Protein AF-A0A7S2UJ62-F1 (afdb_monomer)

Mean predicted aligned error: 16.38 Å

Radius of gyration: 43.49 Å; Cα contacts (8 Å, |Δi|>4): 33; chains: 1; bounding box: 74×72×99 Å

Secondary structure (DSSP, 8-state):
-------------PPP------TTS-HHHHHHHHHHHHHHHHHHHHHHHHHHHHHHHHHHHHHHHHHHHHHHHHHHHHHS------GGGGSEEEE-TT-PEEEE-SSHHHHHHHHHHH--TT----

Organism: NCBI:txid420275

InterPro domains:
  IPR008532 NFACT, RNA-binding domain [PF05670] (90-125)
  IPR051608 Ribosome Quality Control Complex Subunit NEMF [PTHR15239] (4-125)

Solvent-accessible surface area (backbone atoms only — not comparable to full-atom values): 8103 Å² total; per-residue (Å²): 135,88,79,91,80,76,91,79,80,79,80,74,86,74,82,84,75,93,74,94,73,62,86,94,49,55,73,67,55,50,52,50,51,54,51,52,49,50,53,54,50,52,54,48,50,54,52,50,51,53,52,51,54,52,51,51,53,52,52,51,54,51,51,52,50,53,52,54,52,50,51,50,51,52,49,50,59,69,69,47,73,86,69,81,78,56,88,61,71,84,42,51,63,53,69,47,96,85,71,46,84,46,79,40,49,96,47,72,69,48,38,50,50,45,53,76,73,69,62,53,98,89,65,87,84,133

Sequence (126 aa):
NNNDTDGDDDDDEIPKVDITVSLGQTAHANASEMFARYRAFKEKAVKTVEASAKALKAAEAAAQRQLADAEKKKRVLAVVPQRKTHWFEKFNWFITSDNYLVLGGRDAQQNELLVKRYLRPGDAYL

pLDDT: mean 84.03, std 12.84, range [39.41, 95.19]

Nearest PDB structures (foldseek):
  8aaf-assembly1_a  TM=4.451E-01  e=6.421E-02  Saccharomyces cerevisiae
  6nkl-assembly1_D-2  TM=3.299E-01  e=1.153E+00  Haemophilus influenzae
  3ne9-assembly2_B  TM=3.400E-01  e=5.232E+00  Corynebacterium ammoniagenes
  7m2w-assembly1_H  TM=3.015E-01  e=5.605E+00  Saccharomyces cerevisiae S288C

Structure (mmCIF, N/CA/C/O backbone):
data_AF-A0A7S2UJ62-F1
#
_entry.id   AF-A0A7S2UJ62-F1
#
loop_
_atom_site.group_PDB
_atom_site.id
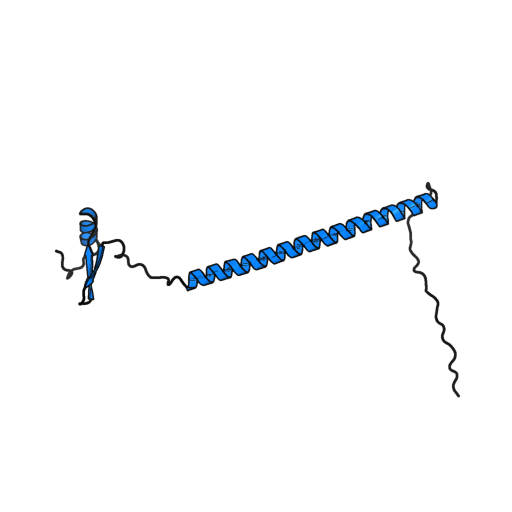_atom_site.type_symbol
_atom_site.label_atom_id
_atom_site.label_alt_id
_atom_site.label_comp_id
_atom_site.label_asym_id
_atom_site.label_entity_id
_atom_site.label_seq_id
_atom_site.pdbx_PDB_ins_code
_atom_site.Cartn_x
_atom_site.Cartn_y
_atom_site.Cartn_z
_atom_site.occupancy
_atom_site.B_iso_or_equiv
_atom_site.auth_seq_id
_atom_site.auth_comp_id
_atom_site.auth_asym_id
_atom_site.auth_atom_id
_atom_site.pdbx_PDB_model_num
ATOM 1 N N . ASN A 1 1 ? 31.307 -57.423 -45.807 1.00 39.41 1 ASN A N 1
ATOM 2 C CA . ASN A 1 1 ? 32.376 -56.650 -46.459 1.00 39.41 1 ASN A CA 1
ATOM 3 C C . ASN A 1 1 ? 32.049 -55.197 -46.197 1.00 39.41 1 ASN A C 1
ATOM 5 O O . ASN A 1 1 ? 31.101 -54.699 -46.791 1.00 39.41 1 ASN A O 1
ATOM 9 N N . ASN A 1 2 ? 32.699 -54.625 -45.188 1.00 44.56 2 ASN A N 1
ATOM 10 C CA . ASN A 1 2 ? 32.488 -53.251 -44.750 1.00 44.56 2 ASN A CA 1
ATOM 11 C C . ASN A 1 2 ? 32.982 -52.305 -45.840 1.00 44.56 2 ASN A C 1
ATOM 13 O O . ASN A 1 2 ? 34.039 -52.550 -46.418 1.00 44.56 2 ASN A O 1
ATOM 17 N N . ASN A 1 3 ? 32.241 -51.231 -46.074 1.00 43.75 3 ASN A N 1
ATOM 18 C CA . ASN A 1 3 ? 32.815 -50.025 -46.639 1.00 43.75 3 ASN A CA 1
ATOM 19 C C . ASN A 1 3 ? 32.233 -48.842 -45.867 1.00 43.75 3 ASN A C 1
ATOM 21 O O . ASN A 1 3 ? 31.220 -48.267 -46.256 1.00 43.75 3 ASN A O 1
ATOM 25 N N . ASP A 1 4 ? 32.855 -48.594 -44.717 1.00 51.88 4 ASP A N 1
ATOM 26 C CA . ASP A 1 4 ? 32.859 -47.301 -44.051 1.00 51.88 4 ASP A CA 1
ATOM 27 C C . ASP A 1 4 ? 33.719 -46.361 -44.909 1.00 51.88 4 ASP A C 1
ATOM 29 O O . ASP A 1 4 ? 34.915 -46.596 -45.068 1.00 51.88 4 ASP A O 1
ATOM 33 N N . THR A 1 5 ? 33.090 -45.346 -45.489 1.00 51.66 5 THR A N 1
ATOM 34 C CA . THR A 1 5 ? 33.694 -44.191 -46.176 1.00 51.66 5 THR A CA 1
ATOM 35 C C . THR A 1 5 ? 32.626 -43.109 -46.142 1.00 51.66 5 THR A C 1
ATOM 37 O O . THR A 1 5 ? 31.487 -43.395 -46.506 1.00 51.66 5 THR A O 1
ATOM 40 N N . ASP A 1 6 ? 32.845 -41.870 -45.761 1.00 48.69 6 ASP A N 1
ATOM 41 C CA . ASP A 1 6 ? 33.925 -41.166 -45.088 1.00 48.69 6 ASP A CA 1
ATOM 42 C C . ASP A 1 6 ? 33.200 -39.986 -44.410 1.00 48.69 6 ASP A C 1
ATOM 44 O O . ASP A 1 6 ? 32.095 -39.614 -44.816 1.00 48.69 6 ASP A O 1
ATOM 48 N N . GLY A 1 7 ? 33.756 -39.447 -43.329 1.00 53.75 7 GLY A N 1
ATOM 49 C CA . GLY A 1 7 ? 33.206 -38.251 -42.701 1.00 53.75 7 GLY A CA 1
ATOM 50 C C . GLY A 1 7 ? 33.367 -37.043 -43.619 1.00 53.75 7 GLY A C 1
ATOM 51 O O . GLY A 1 7 ? 34.487 -36.577 -43.801 1.00 53.75 7 GLY A O 1
ATOM 52 N N . ASP A 1 8 ? 32.257 -36.527 -44.140 1.00 52.66 8 ASP A N 1
ATOM 53 C CA . ASP A 1 8 ? 32.186 -35.165 -44.662 1.00 52.66 8 ASP A CA 1
ATOM 54 C C . ASP A 1 8 ? 31.753 -34.252 -43.501 1.00 52.66 8 ASP A C 1
ATOM 56 O O . ASP A 1 8 ? 30.568 -34.042 -43.234 1.00 52.66 8 ASP A O 1
ATOM 60 N N . ASP A 1 9 ? 32.748 -33.778 -42.746 1.00 57.31 9 ASP A N 1
ATOM 61 C CA . ASP A 1 9 ? 32.650 -32.530 -41.987 1.00 57.31 9 ASP A CA 1
ATOM 62 C C . ASP A 1 9 ? 32.442 -31.397 -43.014 1.00 57.31 9 ASP A C 1
ATOM 64 O O . ASP A 1 9 ? 33.413 -30.852 -43.537 1.00 57.31 9 ASP A O 1
ATOM 68 N N . ASP A 1 10 ? 31.186 -31.076 -43.348 1.00 60.69 10 ASP A N 1
ATOM 69 C CA . ASP A 1 10 ? 30.847 -29.863 -44.105 1.00 60.69 10 ASP A CA 1
ATOM 70 C C . ASP A 1 10 ? 31.227 -28.638 -43.254 1.00 60.69 10 ASP A C 1
ATOM 72 O O . ASP A 1 10 ? 30.643 -28.377 -42.195 1.00 60.69 10 ASP A O 1
ATOM 76 N N . ASP A 1 11 ? 32.223 -27.881 -43.702 1.00 58.09 11 ASP A N 1
ATOM 77 C CA . ASP A 1 11 ? 32.735 -26.703 -43.023 1.00 58.09 11 ASP A CA 1
ATOM 78 C C . ASP A 1 11 ? 31.765 -25.514 -43.146 1.00 58.09 11 ASP A C 1
ATOM 80 O O . ASP A 1 11 ? 31.643 -24.866 -44.181 1.00 58.09 11 ASP A O 1
ATOM 84 N N . ASP A 1 12 ? 31.077 -25.227 -42.035 1.00 62.88 12 ASP A N 1
ATOM 85 C CA . ASP A 1 12 ? 30.472 -23.943 -41.660 1.00 62.88 12 ASP A CA 1
ATOM 86 C C . ASP A 1 12 ? 29.796 -23.152 -42.802 1.00 62.88 12 ASP A C 1
ATOM 88 O O . ASP A 1 12 ? 30.326 -22.163 -43.323 1.00 62.88 12 ASP A O 1
ATOM 92 N N . GLU A 1 13 ? 28.551 -23.510 -43.131 1.00 66.44 13 GLU A N 1
ATOM 93 C CA . GLU A 1 13 ? 27.696 -22.699 -44.001 1.00 66.44 13 GLU A CA 1
ATOM 94 C C . GLU A 1 13 ? 27.466 -21.309 -43.368 1.00 66.44 13 GLU A C 1
ATOM 96 O O . GLU A 1 13 ? 26.641 -21.119 -42.469 1.00 66.44 13 GLU A O 1
ATOM 101 N N . ILE A 1 14 ? 28.234 -20.308 -43.814 1.00 74.69 14 ILE A N 1
ATOM 102 C CA . ILE A 1 14 ? 28.139 -18.938 -43.299 1.00 74.69 14 ILE A CA 1
ATOM 103 C C . ILE A 1 14 ? 26.729 -18.403 -43.598 1.00 74.69 14 ILE A C 1
ATOM 105 O O . ILE A 1 14 ? 26.348 -18.314 -44.773 1.00 74.69 14 ILE A O 1
ATOM 109 N N . PRO A 1 15 ? 25.952 -17.981 -42.580 1.00 80.94 15 PRO A N 1
ATOM 110 C CA . PRO A 1 15 ? 24.609 -17.471 -42.801 1.00 80.94 15 PRO A CA 1
ATOM 111 C C . PRO A 1 15 ? 24.669 -16.218 -43.679 1.00 80.94 15 PRO A C 1
ATOM 113 O O . PRO A 1 15 ? 25.290 -15.211 -43.328 1.00 80.94 15 PRO A O 1
ATOM 116 N N . LYS A 1 16 ? 24.010 -16.280 -44.840 1.00 83.25 16 LYS A N 1
ATOM 117 C CA . LYS A 1 16 ? 23.875 -15.142 -45.754 1.00 83.25 16 LYS A CA 1
ATOM 118 C C . LYS A 1 16 ? 22.919 -14.128 -45.129 1.00 83.25 16 LYS A C 1
ATOM 120 O O . LYS A 1 16 ? 21.768 -14.449 -44.848 1.00 83.25 16 LYS A O 1
ATOM 125 N N . VAL A 1 17 ? 23.408 -12.911 -44.899 1.00 84.44 17 VAL A N 1
ATOM 126 C CA . VAL A 1 17 ? 22.628 -11.812 -44.318 1.00 84.44 17 VAL A CA 1
ATOM 127 C C . VAL A 1 17 ? 22.482 -10.706 -45.351 1.00 84.44 17 VAL A C 1
ATOM 129 O O . VAL A 1 17 ? 23.479 -10.173 -45.838 1.00 84.44 17 VAL A O 1
ATOM 132 N N . ASP A 1 18 ? 21.240 -10.330 -45.639 1.00 84.81 18 ASP A N 1
ATOM 133 C CA . ASP A 1 18 ? 20.941 -9.179 -46.483 1.00 84.81 18 ASP A CA 1
ATOM 134 C C . ASP A 1 18 ? 21.120 -7.885 -45.681 1.00 84.81 18 ASP A C 1
ATOM 136 O O . ASP A 1 18 ? 20.515 -7.691 -44.622 1.00 84.81 18 ASP A O 1
ATOM 140 N N . ILE A 1 19 ? 21.973 -6.987 -46.177 1.00 82.81 19 ILE A N 1
ATOM 141 C CA . ILE A 1 19 ? 22.311 -5.730 -45.503 1.00 82.81 19 ILE A CA 1
ATOM 142 C C . ILE A 1 19 ? 22.023 -4.566 -46.445 1.00 82.81 19 ILE A C 1
ATOM 144 O O . ILE A 1 19 ? 22.565 -4.481 -47.547 1.00 82.81 19 ILE A O 1
ATOM 148 N N . THR A 1 20 ? 21.207 -3.623 -45.983 1.00 86.56 20 THR A N 1
ATOM 149 C CA . T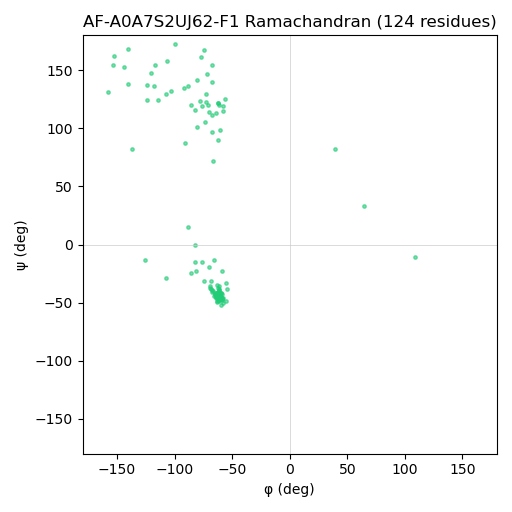HR A 1 20 ? 20.952 -2.374 -46.705 1.00 86.56 20 THR A CA 1
ATOM 150 C C . THR A 1 20 ? 22.145 -1.433 -46.555 1.00 86.56 20 THR A C 1
ATOM 152 O O . THR A 1 20 ? 22.466 -1.008 -45.445 1.00 86.56 20 THR A O 1
ATOM 155 N N . VAL A 1 21 ? 22.778 -1.073 -47.673 1.00 86.38 21 VAL A N 1
ATOM 156 C CA . VAL A 1 21 ? 23.915 -0.139 -47.723 1.00 86.38 21 VAL A CA 1
ATOM 157 C C . VAL A 1 21 ? 23.597 1.074 -48.593 1.00 86.38 21 VAL A C 1
ATOM 159 O O . VAL A 1 21 ? 22.868 0.977 -49.580 1.00 86.38 21 VAL A O 1
ATOM 162 N N . SER A 1 22 ? 24.157 2.230 -48.241 1.00 87.88 22 SER A N 1
ATOM 163 C CA . SER A 1 22 ? 23.971 3.462 -49.008 1.00 87.88 22 SER A CA 1
ATOM 164 C C . SER A 1 22 ? 24.987 3.537 -50.147 1.00 87.88 22 SER A C 1
ATOM 166 O O . SER A 1 22 ? 26.192 3.594 -49.901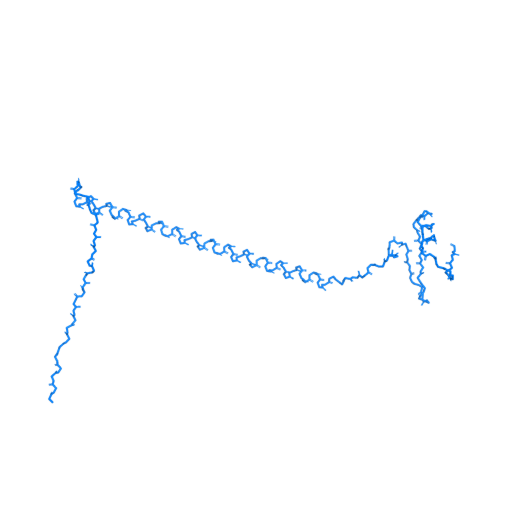 1.00 87.88 22 SER A O 1
ATOM 168 N N . LEU A 1 23 ? 24.509 3.602 -51.393 1.00 84.88 23 LEU A N 1
ATOM 169 C CA . LEU A 1 23 ? 25.361 3.675 -52.594 1.00 84.88 23 LEU A CA 1
ATOM 170 C C . LEU A 1 23 ? 26.102 5.016 -52.748 1.00 84.88 23 LEU A C 1
ATOM 172 O O . LEU A 1 23 ? 27.097 5.090 -53.459 1.00 84.88 23 LEU A O 1
ATOM 176 N N . GLY A 1 24 ? 25.634 6.075 -52.079 1.00 88.38 24 GLY A N 1
ATOM 177 C CA . GLY A 1 24 ? 26.296 7.387 -52.051 1.00 88.38 24 GLY A CA 1
ATOM 178 C C . GLY A 1 24 ? 27.440 7.500 -51.036 1.00 88.38 24 GLY A C 1
ATOM 179 O O . GLY A 1 24 ? 28.046 8.561 -50.918 1.00 88.38 24 GLY A O 1
ATOM 180 N N . GLN A 1 25 ? 27.721 6.438 -50.276 1.00 88.31 25 GLN A N 1
ATOM 181 C CA . GLN A 1 25 ? 28.775 6.394 -49.266 1.00 88.31 25 GLN A CA 1
ATOM 182 C C . GLN A 1 25 ? 29.829 5.350 -49.630 1.00 88.31 25 GLN A C 1
ATOM 184 O O . GLN A 1 25 ? 29.554 4.361 -50.307 1.00 88.31 25 GLN A O 1
ATOM 189 N N . THR A 1 26 ? 31.055 5.545 -49.143 1.00 92.19 26 THR A N 1
ATOM 190 C CA . THR A 1 26 ? 32.106 4.536 -49.303 1.00 92.19 26 THR A CA 1
ATOM 191 C C . THR A 1 26 ? 31.780 3.287 -48.480 1.00 92.19 26 THR A C 1
ATOM 193 O O . THR A 1 26 ? 31.097 3.353 -47.455 1.00 92.19 26 THR A O 1
ATOM 196 N N . ALA A 1 27 ? 32.310 2.132 -48.891 1.00 89.00 27 ALA A N 1
ATOM 197 C CA . ALA A 1 27 ? 32.152 0.878 -48.148 1.00 89.00 27 ALA A CA 1
ATOM 198 C C . ALA A 1 27 ? 32.611 1.011 -46.682 1.00 89.00 27 ALA A C 1
ATOM 200 O O . ALA A 1 27 ? 31.953 0.518 -45.768 1.00 89.00 27 ALA A O 1
ATOM 201 N N . HIS A 1 28 ? 33.700 1.752 -46.454 1.00 90.62 28 HIS A N 1
ATOM 202 C CA . HIS A 1 28 ? 34.217 2.021 -45.117 1.00 90.62 28 HIS A CA 1
ATOM 203 C C . HIS A 1 28 ? 33.252 2.862 -44.268 1.00 90.62 28 HIS A C 1
ATOM 205 O O . HIS A 1 28 ? 33.052 2.561 -43.092 1.00 90.62 28 HIS A O 1
ATOM 211 N N . ALA A 1 29 ? 32.624 3.886 -44.856 1.00 91.75 29 ALA A N 1
ATOM 212 C CA . ALA A 1 29 ? 31.647 4.716 -44.156 1.00 91.75 29 ALA A CA 1
ATOM 213 C C . ALA A 1 29 ? 30.406 3.905 -43.744 1.00 91.75 29 ALA A C 1
ATOM 215 O O . ALA A 1 29 ? 30.027 3.945 -42.574 1.00 91.75 29 ALA A O 1
ATOM 216 N N . ASN A 1 30 ? 29.856 3.093 -44.657 1.00 91.50 30 ASN A N 1
ATOM 217 C CA . ASN A 1 30 ? 28.731 2.196 -44.365 1.00 91.50 30 ASN A CA 1
ATOM 218 C C . ASN A 1 30 ? 29.068 1.208 -43.226 1.00 91.50 30 ASN A C 1
ATOM 220 O O . ASN A 1 30 ? 28.289 1.040 -42.286 1.00 91.50 30 ASN A O 1
ATOM 224 N N . ALA A 1 31 ? 30.249 0.579 -43.268 1.00 91.62 31 ALA A N 1
ATOM 225 C CA . ALA A 1 31 ? 30.689 -0.359 -42.233 1.00 91.62 31 ALA A CA 1
ATOM 226 C C . ALA A 1 31 ? 30.884 0.323 -40.866 1.00 91.62 31 ALA A C 1
ATOM 228 O O . ALA A 1 31 ? 30.460 -0.203 -39.833 1.00 91.62 31 ALA A O 1
ATOM 229 N N . SER A 1 32 ? 31.491 1.513 -40.860 1.00 91.69 32 SER A N 1
ATOM 230 C CA . SER A 1 32 ? 31.714 2.302 -39.646 1.00 91.69 32 SER A CA 1
ATOM 231 C C . SER A 1 32 ? 30.394 2.734 -38.999 1.00 91.69 32 SER A C 1
ATOM 233 O O . SER A 1 32 ? 30.223 2.595 -37.786 1.00 91.69 32 SER A O 1
ATOM 235 N N . GLU A 1 33 ? 29.416 3.171 -39.798 1.00 91.75 33 GLU A N 1
ATOM 236 C CA . GLU A 1 33 ? 28.088 3.540 -39.305 1.00 91.75 33 GLU A CA 1
ATOM 237 C C . GLU A 1 33 ? 27.349 2.342 -38.692 1.00 91.75 33 GLU A C 1
ATOM 239 O O . GLU A 1 33 ? 26.811 2.442 -37.586 1.00 91.75 33 GLU A O 1
ATOM 244 N N . MET A 1 34 ? 27.356 1.190 -39.366 1.00 89.75 34 MET A N 1
ATOM 245 C CA . MET A 1 34 ? 26.739 -0.036 -38.850 1.00 89.75 34 MET A CA 1
ATOM 246 C C . MET A 1 34 ? 27.357 -0.464 -37.518 1.00 89.75 34 MET A C 1
ATOM 248 O O . MET A 1 34 ? 26.645 -0.813 -36.572 1.00 89.75 34 MET A O 1
ATOM 252 N N . PHE A 1 35 ? 28.678 -0.367 -37.398 1.00 92.94 35 PHE A N 1
ATOM 253 C CA . PHE A 1 35 ? 29.372 -0.676 -36.156 1.00 92.94 35 PHE A CA 1
ATOM 254 C C . PHE A 1 35 ? 29.077 0.340 -35.041 1.00 92.94 35 PHE A C 1
ATOM 256 O O . PHE A 1 35 ? 28.884 -0.046 -33.885 1.00 92.94 35 PHE A O 1
ATOM 263 N N . ALA A 1 36 ? 28.971 1.630 -35.370 1.00 93.25 36 ALA A N 1
ATOM 264 C CA . ALA A 1 36 ? 28.556 2.663 -34.423 1.00 93.25 36 ALA A CA 1
ATOM 265 C C . ALA A 1 36 ? 27.128 2.414 -33.906 1.00 93.25 36 ALA A C 1
ATOM 267 O O . ALA A 1 36 ? 26.883 2.484 -32.698 1.00 93.25 36 ALA A O 1
ATOM 268 N N . ARG A 1 37 ? 26.202 2.036 -34.798 1.00 92.31 37 ARG A N 1
ATOM 269 C CA . ARG A 1 37 ? 24.835 1.629 -34.438 1.00 92.31 37 ARG A CA 1
ATOM 270 C C . ARG A 1 37 ? 24.846 0.412 -33.516 1.00 92.31 37 ARG A C 1
ATOM 272 O O . ARG A 1 37 ? 24.193 0.450 -32.475 1.00 92.31 37 ARG A O 1
ATOM 279 N N . TYR A 1 38 ? 25.624 -0.624 -33.836 1.00 92.75 38 TYR A N 1
ATOM 280 C CA . TYR A 1 38 ? 25.781 -1.803 -32.978 1.00 92.75 38 TYR A CA 1
ATOM 281 C C . TYR A 1 38 ? 26.232 -1.429 -31.560 1.00 92.75 38 TYR A C 1
ATOM 283 O O . TYR A 1 38 ? 25.603 -1.852 -30.591 1.00 92.75 38 TYR A O 1
ATOM 291 N N . ARG A 1 39 ? 27.269 -0.591 -31.416 1.00 93.31 39 ARG A N 1
ATOM 292 C CA . ARG A 1 39 ? 27.730 -0.141 -30.091 1.00 93.31 39 ARG A CA 1
ATOM 293 C C . ARG A 1 39 ? 26.631 0.594 -29.324 1.00 93.31 39 ARG A C 1
ATOM 295 O O . ARG A 1 39 ? 26.393 0.284 -28.159 1.00 93.31 39 ARG A O 1
ATOM 302 N N . ALA A 1 40 ? 25.921 1.510 -29.982 1.00 93.75 40 ALA A N 1
ATOM 303 C CA . ALA A 1 40 ? 24.829 2.252 -29.360 1.00 93.75 40 ALA A CA 1
ATOM 304 C C . ALA A 1 40 ? 23.676 1.332 -28.919 1.00 93.75 40 ALA A C 1
ATOM 306 O O . ALA A 1 40 ? 23.128 1.505 -27.830 1.00 93.75 40 ALA A O 1
ATOM 307 N N . PHE A 1 41 ? 23.305 0.339 -29.733 1.00 93.06 41 PHE A N 1
ATOM 308 C CA . PHE A 1 41 ? 22.283 -0.643 -29.364 1.00 93.06 41 PHE A CA 1
ATOM 309 C C . PHE A 1 41 ? 22.739 -1.557 -28.231 1.00 93.06 41 PHE A C 1
ATOM 311 O O . PHE A 1 41 ? 21.951 -1.821 -27.327 1.00 93.06 41 PHE A O 1
ATOM 318 N N . LYS A 1 42 ? 24.008 -1.973 -28.226 1.00 94.56 42 LYS A N 1
ATOM 319 C CA . LYS A 1 42 ? 24.594 -2.757 -27.135 1.00 94.56 42 LYS A CA 1
ATOM 320 C C . LYS A 1 42 ? 24.499 -2.011 -25.805 1.00 94.56 42 LYS A C 1
ATOM 322 O O . LYS A 1 42 ? 24.022 -2.574 -24.825 1.00 94.56 42 LYS A O 1
ATOM 327 N N . GLU A 1 43 ? 24.882 -0.735 -25.769 1.00 92.88 43 GLU A N 1
ATOM 328 C CA . GLU A 1 43 ? 24.760 0.084 -24.556 1.00 92.88 43 GLU A CA 1
ATOM 329 C C . GLU A 1 43 ? 23.305 0.273 -24.114 1.00 92.88 43 GLU A C 1
ATOM 331 O O . GLU A 1 43 ? 23.004 0.196 -22.922 1.00 92.88 43 GLU A O 1
ATOM 336 N N . LYS A 1 44 ? 22.386 0.505 -25.062 1.00 91.88 44 LYS A N 1
ATOM 337 C CA . LYS A 1 44 ? 20.951 0.612 -24.764 1.00 91.88 44 LYS A CA 1
ATOM 338 C C . LYS A 1 44 ? 20.408 -0.688 -24.177 1.00 91.88 44 LYS A C 1
ATOM 340 O O . LYS A 1 44 ? 19.714 -0.629 -23.171 1.00 91.88 44 LYS A O 1
ATOM 345 N N . ALA A 1 45 ? 20.763 -1.838 -24.750 1.00 92.06 45 ALA A N 1
ATOM 346 C CA . ALA A 1 45 ? 20.327 -3.145 -24.272 1.00 92.06 45 ALA A CA 1
ATOM 347 C C . ALA A 1 45 ? 20.761 -3.390 -22.821 1.00 92.06 45 ALA A C 1
ATOM 349 O O . ALA A 1 45 ? 19.928 -3.757 -21.995 1.00 92.06 45 ALA A O 1
ATOM 350 N N . VAL A 1 46 ? 22.025 -3.103 -22.487 1.00 92.50 46 VAL A N 1
ATOM 351 C CA . V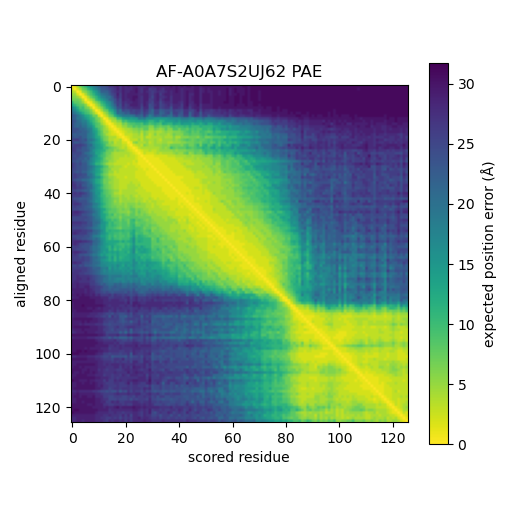AL A 1 46 ? 22.533 -3.217 -21.107 1.00 92.50 46 VAL A CA 1
ATOM 352 C C . VAL A 1 46 ? 21.712 -2.346 -20.154 1.00 92.50 46 VAL A C 1
ATOM 354 O O . VAL A 1 46 ? 21.182 -2.846 -19.162 1.00 92.50 46 VAL A O 1
ATOM 357 N N . LYS A 1 47 ? 21.510 -1.067 -20.495 1.00 91.19 47 LYS A N 1
ATOM 358 C CA . LYS A 1 47 ? 20.724 -0.135 -19.669 1.00 91.19 47 LYS A CA 1
ATOM 359 C C . LYS A 1 47 ? 19.265 -0.576 -19.511 1.00 91.19 47 LYS A C 1
ATOM 361 O O . LYS A 1 47 ? 18.698 -0.437 -18.430 1.00 91.19 47 LYS A O 1
ATOM 366 N N . THR A 1 48 ? 18.646 -1.114 -20.563 1.00 88.62 48 THR A N 1
ATOM 367 C CA . THR A 1 48 ? 17.270 -1.630 -20.512 1.00 88.62 48 THR A CA 1
ATOM 368 C C . THR A 1 48 ? 17.161 -2.839 -19.585 1.00 88.62 48 THR A C 1
ATOM 370 O O . THR A 1 48 ? 16.237 -2.897 -18.771 1.00 88.62 48 THR A O 1
ATOM 373 N N . VAL A 1 49 ? 18.115 -3.773 -19.656 1.00 91.38 49 VAL A N 1
ATOM 374 C CA . VAL A 1 49 ? 18.157 -4.944 -18.768 1.00 91.38 49 VAL A CA 1
ATOM 375 C C . VAL A 1 49 ? 18.308 -4.502 -17.314 1.00 91.38 49 VAL A C 1
ATOM 377 O O . VAL A 1 49 ? 17.503 -4.900 -16.474 1.00 91.38 49 VAL A O 1
ATOM 380 N N . GLU A 1 50 ? 19.246 -3.606 -17.011 1.00 91.75 50 GLU A N 1
ATOM 381 C CA . GLU A 1 50 ? 19.440 -3.083 -15.653 1.00 91.75 50 GLU A CA 1
ATOM 382 C C . GLU A 1 50 ? 18.193 -2.370 -15.108 1.00 91.75 50 GLU A C 1
ATOM 384 O O . GLU A 1 50 ? 17.774 -2.610 -13.971 1.00 91.75 50 GLU A O 1
ATOM 389 N N . ALA A 1 51 ? 17.562 -1.522 -15.925 1.00 90.06 51 ALA A N 1
ATOM 390 C CA . ALA A 1 51 ? 16.341 -0.821 -15.546 1.00 90.06 51 ALA A CA 1
ATOM 391 C C . ALA A 1 51 ? 15.188 -1.798 -15.261 1.00 90.06 51 ALA A C 1
ATOM 393 O O . ALA A 1 51 ? 14.502 -1.656 -14.244 1.00 90.06 51 ALA A O 1
ATOM 394 N N . SER A 1 52 ? 15.008 -2.819 -16.107 1.00 88.12 52 SER A N 1
ATOM 395 C CA . SER A 1 52 ? 13.988 -3.854 -15.897 1.00 88.12 52 SER A CA 1
ATOM 396 C C . SER A 1 52 ? 14.238 -4.666 -14.623 1.00 88.12 52 SER A C 1
ATOM 398 O O . SER A 1 52 ? 13.316 -4.863 -13.832 1.00 88.12 52 SER A O 1
ATOM 400 N N . ALA A 1 53 ? 15.491 -5.050 -14.358 1.00 92.50 53 ALA A N 1
ATOM 401 C CA . ALA A 1 53 ? 15.863 -5.806 -13.168 1.00 92.50 53 ALA A CA 1
ATOM 402 C C . ALA A 1 53 ? 15.590 -5.001 -11.889 1.00 92.50 53 ALA A C 1
ATOM 404 O O . ALA A 1 53 ? 15.047 -5.524 -10.912 1.00 92.50 53 ALA A O 1
ATOM 405 N N . LYS A 1 54 ? 15.901 -3.698 -11.903 1.00 92.56 54 LYS A N 1
ATOM 406 C CA . LYS A 1 54 ? 15.611 -2.797 -10.783 1.00 92.56 54 LYS A CA 1
ATOM 407 C C . LYS A 1 54 ? 14.108 -2.648 -10.539 1.00 92.56 54 LYS A C 1
ATOM 409 O O . LYS A 1 54 ? 13.684 -2.668 -9.383 1.00 92.56 54 LYS A O 1
ATOM 414 N N . ALA A 1 55 ? 13.312 -2.511 -11.599 1.00 90.50 55 ALA A N 1
ATOM 415 C CA . ALA A 1 55 ? 11.861 -2.396 -11.492 1.00 90.50 55 ALA A CA 1
ATOM 416 C C . ALA A 1 55 ? 11.227 -3.671 -10.912 1.00 90.50 55 ALA A C 1
ATOM 418 O O . ALA A 1 55 ? 10.426 -3.581 -9.982 1.00 90.50 55 ALA A O 1
ATOM 419 N N . LEU A 1 56 ? 11.642 -4.849 -11.391 1.00 91.31 56 LEU A N 1
ATOM 420 C CA . LEU A 1 56 ? 11.163 -6.137 -10.879 1.00 91.31 56 LEU A CA 1
ATOM 421 C C . LEU A 1 56 ? 11.499 -6.319 -9.397 1.00 91.31 56 LEU A C 1
ATOM 423 O O . LEU A 1 56 ? 10.615 -6.630 -8.600 1.00 91.31 56 LEU A O 1
ATOM 427 N N . LYS A 1 57 ? 12.742 -6.027 -8.998 1.00 93.50 57 LYS A N 1
ATOM 428 C CA . LYS A 1 57 ? 13.161 -6.115 -7.593 1.00 93.50 57 LYS A CA 1
ATOM 429 C C . LYS A 1 57 ? 12.377 -5.160 -6.688 1.00 93.50 57 LYS A C 1
ATOM 431 O O . LYS A 1 57 ? 12.044 -5.505 -5.555 1.00 93.50 57 LYS A O 1
ATOM 436 N N . ALA A 1 58 ? 12.076 -3.953 -7.169 1.00 92.25 58 ALA A N 1
ATOM 437 C CA . ALA A 1 58 ? 11.269 -2.992 -6.423 1.00 92.25 58 ALA A CA 1
ATOM 438 C C . ALA A 1 58 ? 9.814 -3.466 -6.262 1.00 92.25 58 ALA A C 1
ATOM 440 O O . ALA A 1 58 ? 9.253 -3.336 -5.173 1.00 92.25 58 ALA A O 1
ATOM 441 N N . ALA A 1 59 ? 9.226 -4.045 -7.313 1.00 90.50 59 ALA A N 1
ATOM 442 C CA . ALA A 1 59 ? 7.883 -4.614 -7.269 1.00 90.50 59 ALA A CA 1
ATOM 443 C C . ALA A 1 59 ? 7.799 -5.798 -6.291 1.00 90.50 59 ALA A C 1
ATOM 445 O O . ALA A 1 59 ? 6.884 -5.850 -5.470 1.00 90.50 59 ALA A O 1
ATOM 446 N N . GLU A 1 60 ? 8.787 -6.696 -6.312 1.00 92.81 60 GLU A N 1
ATOM 447 C CA . GLU A 1 60 ? 8.867 -7.824 -5.381 1.00 92.81 60 GLU A CA 1
ATOM 448 C C . GLU A 1 60 ? 8.982 -7.348 -3.925 1.00 92.81 60 GLU A C 1
ATOM 450 O O . GLU A 1 60 ? 8.214 -7.776 -3.061 1.00 92.81 60 GLU A O 1
ATOM 455 N N . ALA A 1 61 ? 9.878 -6.395 -3.649 1.00 92.50 61 ALA A N 1
ATOM 456 C CA . ALA A 1 61 ? 10.041 -5.836 -2.309 1.00 92.50 61 ALA A CA 1
ATOM 457 C C . ALA A 1 61 ? 8.767 -5.128 -1.811 1.00 92.50 61 ALA A C 1
ATOM 459 O O . ALA A 1 61 ? 8.431 -5.210 -0.627 1.00 92.50 61 ALA A O 1
ATOM 460 N N . ALA A 1 62 ? 8.042 -4.437 -2.696 1.00 91.50 62 ALA A N 1
ATOM 461 C CA . ALA A 1 62 ? 6.767 -3.812 -2.357 1.00 91.50 62 ALA A CA 1
ATOM 462 C C . ALA A 1 62 ? 5.692 -4.860 -2.027 1.00 91.50 62 ALA A C 1
ATOM 464 O O . ALA A 1 62 ? 5.002 -4.719 -1.016 1.00 91.50 62 ALA A O 1
ATOM 465 N N . ALA A 1 63 ? 5.594 -5.932 -2.817 1.00 89.81 63 ALA A N 1
ATOM 466 C CA . ALA A 1 63 ? 4.661 -7.028 -2.569 1.00 89.81 63 ALA A CA 1
ATOM 467 C C . ALA A 1 63 ? 4.947 -7.728 -1.228 1.00 89.81 63 ALA A C 1
ATOM 469 O O . ALA A 1 63 ? 4.036 -7.916 -0.422 1.00 89.81 63 ALA A O 1
ATOM 470 N N . GLN A 1 64 ? 6.215 -8.031 -0.930 1.00 92.44 64 GLN A N 1
ATOM 471 C CA . GLN A 1 64 ? 6.610 -8.641 0.346 1.00 92.44 64 GLN A CA 1
ATOM 472 C C . GLN A 1 64 ? 6.254 -7.756 1.550 1.00 92.44 64 GLN A C 1
ATOM 474 O O . GLN A 1 64 ? 5.744 -8.251 2.556 1.00 92.44 64 GLN A O 1
ATOM 479 N N . ARG A 1 65 ? 6.462 -6.435 1.448 1.00 91.12 65 ARG A N 1
ATOM 480 C CA . ARG A 1 65 ? 6.063 -5.486 2.503 1.00 91.12 65 ARG A CA 1
ATOM 481 C C . ARG A 1 65 ? 4.554 -5.478 2.720 1.00 91.12 65 ARG A C 1
ATOM 483 O O . ARG A 1 65 ? 4.112 -5.533 3.862 1.00 91.12 65 ARG A O 1
ATOM 490 N N . GLN A 1 66 ? 3.771 -5.463 1.641 1.00 90.00 66 GLN A N 1
ATOM 491 C CA . GLN A 1 66 ? 2.311 -5.501 1.736 1.00 90.00 66 GLN A CA 1
ATOM 492 C C . GLN A 1 66 ? 1.810 -6.778 2.417 1.00 90.00 66 GLN A C 1
ATOM 494 O O . GLN A 1 66 ? 0.917 -6.703 3.262 1.00 90.00 66 GLN A O 1
ATOM 499 N N . LEU A 1 67 ? 2.404 -7.933 2.102 1.00 89.44 67 LEU A N 1
ATOM 500 C CA . LEU A 1 67 ? 2.076 -9.199 2.759 1.00 89.44 67 LEU A CA 1
ATOM 501 C C . LEU A 1 67 ? 2.412 -9.156 4.256 1.00 89.44 67 LEU A C 1
ATOM 503 O O . LEU A 1 67 ? 1.548 -9.450 5.081 1.00 89.44 67 LEU A O 1
ATOM 507 N N . ALA A 1 68 ? 3.616 -8.706 4.618 1.00 90.69 68 ALA A N 1
ATOM 508 C CA . ALA A 1 68 ? 4.034 -8.599 6.015 1.00 90.69 68 ALA A CA 1
ATOM 509 C C . ALA A 1 68 ? 3.143 -7.636 6.824 1.00 90.69 68 ALA A C 1
ATOM 511 O O . ALA A 1 68 ? 2.779 -7.919 7.968 1.00 90.69 68 ALA A O 1
ATOM 512 N N . ASP A 1 69 ? 2.750 -6.504 6.238 1.00 88.25 69 ASP A N 1
ATOM 513 C CA . ASP A 1 69 ? 1.856 -5.546 6.889 1.00 88.25 69 ASP A CA 1
ATOM 514 C C . ASP A 1 69 ? 0.429 -6.093 7.027 1.00 88.25 69 ASP A C 1
ATOM 516 O O . ASP A 1 69 ? -0.223 -5.880 8.055 1.00 88.25 69 ASP A O 1
ATOM 520 N N . ALA A 1 70 ? -0.058 -6.841 6.034 1.00 86.00 70 ALA A N 1
ATOM 521 C CA . ALA A 1 70 ? -1.345 -7.524 6.113 1.00 86.00 70 ALA A CA 1
ATOM 522 C C . ALA A 1 70 ? -1.354 -8.595 7.217 1.00 86.00 70 ALA A C 1
ATOM 524 O O . ALA A 1 70 ? -2.313 -8.677 7.988 1.00 86.00 70 ALA A O 1
ATOM 525 N N . GLU A 1 71 ? -0.282 -9.377 7.350 1.00 85.50 71 GLU A N 1
ATOM 526 C CA . GLU A 1 71 ? -0.127 -10.364 8.422 1.00 85.50 71 GLU A CA 1
ATOM 527 C C . GLU A 1 71 ? -0.074 -9.718 9.807 1.00 85.50 71 GLU A C 1
ATOM 529 O O . GLU A 1 71 ? -0.749 -10.180 10.732 1.00 85.50 71 GLU A O 1
ATOM 534 N N . LYS A 1 72 ? 0.666 -8.613 9.961 1.00 82.25 72 LYS A N 1
ATOM 535 C CA . LYS A 1 72 ? 0.689 -7.842 11.213 1.00 82.25 72 LYS A CA 1
ATOM 536 C C . LYS A 1 72 ? -0.703 -7.345 11.583 1.00 82.25 72 LYS A C 1
ATOM 538 O O . LYS A 1 72 ? -1.127 -7.542 12.718 1.00 82.25 72 LYS A O 1
ATOM 543 N N . LYS A 1 73 ? -1.445 -6.760 10.635 1.00 78.38 73 LYS A N 1
ATOM 544 C CA . LYS A 1 73 ? -2.827 -6.305 10.872 1.00 78.38 73 LYS A CA 1
ATOM 545 C C . LYS A 1 73 ? -3.736 -7.454 11.303 1.00 78.38 73 LYS A C 1
ATOM 547 O O . LYS A 1 73 ? -4.455 -7.306 12.288 1.00 78.38 73 LYS A O 1
ATOM 552 N N . LYS A 1 74 ? -3.668 -8.607 10.626 1.00 75.69 74 LYS A N 1
ATOM 553 C CA . LYS A 1 74 ? -4.418 -9.814 11.018 1.00 75.69 74 LYS A CA 1
ATOM 554 C C . LYS A 1 74 ? -4.070 -10.263 12.437 1.00 75.69 74 LYS A C 1
ATOM 556 O O . LYS A 1 74 ? -4.970 -10.581 13.205 1.00 75.69 74 LYS A O 1
ATOM 561 N N . ARG A 1 75 ? -2.785 -10.246 12.806 1.00 72.56 75 ARG A N 1
ATOM 562 C CA . ARG A 1 75 ? -2.336 -10.609 14.157 1.00 72.56 75 ARG A CA 1
ATOM 563 C C . ARG A 1 75 ? -2.869 -9.645 15.214 1.00 72.56 75 ARG A C 1
ATOM 565 O O . ARG A 1 75 ? -3.363 -10.103 16.233 1.00 72.56 75 ARG A O 1
ATOM 572 N N . VAL A 1 76 ? -2.825 -8.336 14.969 1.00 71.31 76 VAL A N 1
ATOM 573 C CA . VAL A 1 76 ? -3.398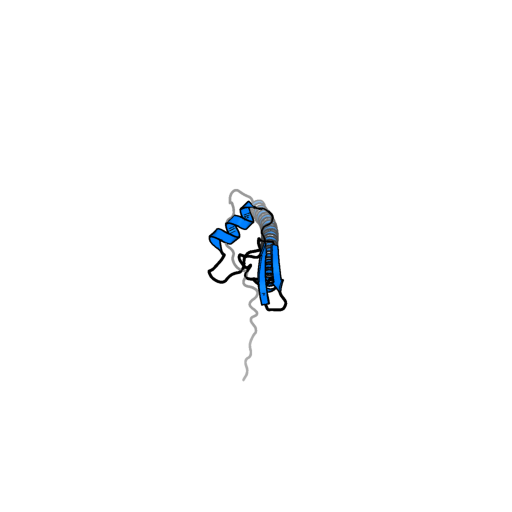 -7.342 15.894 1.00 71.31 76 VAL A CA 1
ATOM 574 C C . VAL A 1 76 ? -4.906 -7.550 16.053 1.00 71.31 76 VAL A C 1
ATOM 576 O O . VAL A 1 76 ? -5.392 -7.594 17.176 1.00 71.31 76 VAL A O 1
ATOM 579 N N . LEU A 1 77 ? -5.637 -7.754 14.953 1.00 64.12 77 LEU A N 1
ATOM 580 C CA . LEU A 1 77 ? -7.077 -8.037 14.984 1.00 64.12 77 LEU A CA 1
ATOM 581 C C . LEU A 1 77 ? -7.418 -9.334 15.732 1.00 64.12 77 LEU A C 1
ATOM 583 O O . LEU A 1 77 ? -8.437 -9.386 16.408 1.00 64.12 77 LEU A O 1
ATOM 587 N N . ALA A 1 78 ? -6.577 -10.365 15.634 1.00 63.50 78 ALA A N 1
ATOM 588 C CA . ALA A 1 78 ? -6.767 -11.617 16.366 1.00 63.50 78 ALA A CA 1
ATOM 589 C C . ALA A 1 78 ? -6.431 -11.494 17.864 1.00 63.50 78 ALA A C 1
ATOM 591 O O . ALA A 1 78 ? -7.017 -12.196 18.684 1.00 63.50 78 ALA A O 1
ATOM 592 N N . VAL A 1 79 ? -5.480 -10.624 18.221 1.00 63.56 79 VAL A N 1
ATOM 593 C CA . VAL A 1 79 ? -5.011 -10.435 19.605 1.00 63.56 79 VAL A CA 1
ATOM 594 C C . VAL A 1 79 ? -5.877 -9.447 20.383 1.00 63.56 79 VAL A C 1
ATOM 596 O O . VAL A 1 79 ? -5.929 -9.538 21.605 1.00 63.56 79 VAL A O 1
ATOM 599 N N . VAL A 1 80 ? -6.583 -8.526 19.721 1.00 63.62 80 VAL A N 1
ATOM 600 C CA . VAL A 1 80 ? -7.603 -7.706 20.382 1.00 63.62 80 VAL A CA 1
ATOM 601 C C . VAL A 1 80 ? -8.874 -8.550 20.477 1.00 63.62 80 VAL A C 1
ATOM 603 O O . VAL A 1 80 ? -9.582 -8.664 19.474 1.00 63.62 80 VAL A O 1
ATOM 606 N N . PRO A 1 81 ? -9.212 -9.152 21.638 1.00 62.22 81 PRO A N 1
ATOM 607 C CA . PRO A 1 81 ? -10.532 -9.734 21.788 1.00 62.22 81 PRO A CA 1
ATOM 608 C C . PRO A 1 81 ? -11.524 -8.617 21.493 1.00 62.22 81 PRO A C 1
ATOM 610 O O . PRO A 1 81 ? -11.445 -7.536 22.082 1.00 62.22 81 PRO A O 1
ATOM 613 N N . GLN A 1 82 ? -12.433 -8.863 20.554 1.00 63.25 82 GLN A N 1
ATOM 614 C CA . GLN A 1 82 ? -13.556 -7.987 20.258 1.00 63.25 82 GLN A CA 1
ATOM 615 C C . GLN A 1 82 ? -14.487 -8.004 21.477 1.00 63.25 82 GLN A C 1
ATOM 617 O O . GLN A 1 82 ? -15.533 -8.652 21.497 1.00 63.25 82 GLN A O 1
ATOM 622 N N . ARG A 1 83 ? -14.044 -7.367 22.564 1.00 72.94 83 ARG A N 1
ATOM 623 C CA . ARG A 1 83 ? -14.780 -7.255 23.808 1.00 72.94 83 ARG A CA 1
ATOM 624 C C . ARG A 1 83 ? -16.040 -6.486 23.464 1.00 72.94 83 ARG A C 1
ATOM 626 O O . ARG A 1 83 ? -15.982 -5.374 22.943 1.00 72.94 83 ARG A O 1
ATOM 633 N N . LYS A 1 84 ? -17.188 -7.104 23.725 1.00 76.88 84 LYS A N 1
ATOM 634 C CA . LYS A 1 84 ? -18.474 -6.426 23.617 1.00 76.88 84 LYS A CA 1
ATOM 635 C C . LYS A 1 84 ? -18.499 -5.376 24.719 1.00 76.88 84 LYS A C 1
ATOM 637 O O . LYS A 1 84 ? -18.763 -5.708 25.867 1.00 76.88 84 LYS A O 1
ATOM 642 N N . THR A 1 85 ? -18.158 -4.135 24.385 1.00 83.25 85 THR A N 1
ATOM 643 C CA . THR A 1 85 ? -18.306 -3.012 25.308 1.00 83.25 85 THR A CA 1
ATOM 644 C C . THR A 1 85 ? -19.769 -2.939 25.711 1.00 83.25 85 THR A C 1
ATOM 646 O O . THR A 1 85 ? -20.643 -2.721 24.867 1.00 83.25 85 THR A O 1
ATOM 649 N N . HIS A 1 86 ? -20.055 -3.167 26.988 1.00 87.38 86 HIS A N 1
ATOM 650 C CA . HIS A 1 86 ? -21.420 -3.038 27.464 1.00 87.38 86 HIS A CA 1
ATOM 651 C C . HIS A 1 86 ? -21.819 -1.562 27.511 1.00 87.38 86 HIS A C 1
ATOM 653 O O . HIS A 1 86 ? -21.010 -0.684 27.811 1.00 87.38 86 HIS A O 1
ATOM 659 N N . TRP A 1 87 ? -23.095 -1.273 27.243 1.00 89.44 87 TRP A N 1
ATOM 660 C 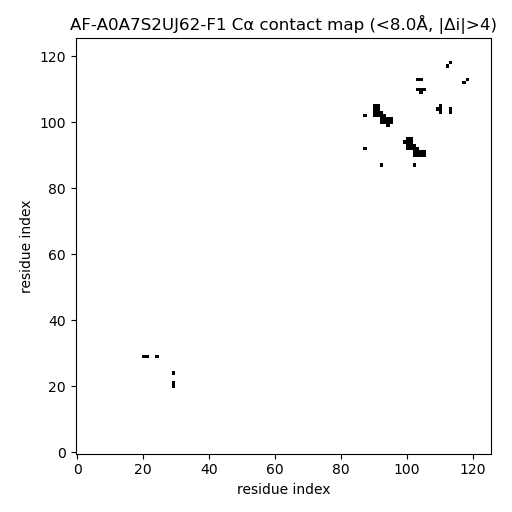CA . TRP A 1 87 ? -23.612 0.101 27.209 1.00 89.44 87 TRP A CA 1
ATOM 661 C C . TRP A 1 87 ? -23.424 0.849 28.537 1.00 89.44 87 TRP A C 1
ATOM 663 O O . TRP A 1 87 ? -23.424 2.082 28.541 1.00 89.44 87 TRP A O 1
ATOM 673 N N . PHE A 1 88 ? -23.286 0.112 29.644 1.00 89.00 88 PHE A N 1
ATOM 674 C CA . PHE A 1 88 ? -23.130 0.653 30.985 1.00 89.00 88 PHE A CA 1
ATOM 675 C C . PHE A 1 88 ? -21.691 1.064 31.327 1.00 89.00 88 PHE A C 1
ATOM 677 O O . PHE A 1 88 ? -21.494 1.829 32.266 1.00 89.00 88 PHE A O 1
ATOM 684 N N . GLU A 1 89 ? -20.690 0.639 30.545 1.00 88.38 89 GLU A N 1
ATOM 685 C CA . GLU A 1 89 ? -19.277 0.936 30.835 1.00 88.38 89 GLU A CA 1
ATOM 686 C C . GLU A 1 89 ? -18.924 2.428 30.734 1.00 88.38 89 GLU A C 1
ATOM 688 O O . GLU A 1 89 ? -17.871 2.858 31.196 1.00 88.38 89 GLU A O 1
ATOM 693 N N . LYS A 1 90 ? -19.819 3.234 30.151 1.00 87.81 90 LYS A N 1
ATOM 694 C CA . LYS A 1 90 ? -19.698 4.698 30.077 1.00 87.81 90 LYS A CA 1
ATOM 695 C C . LYS A 1 90 ? -20.016 5.421 31.395 1.00 87.81 90 LYS A C 1
ATOM 697 O O . LYS A 1 90 ? -19.732 6.614 31.505 1.00 87.81 90 LYS A O 1
ATOM 702 N N . PHE A 1 91 ? -20.647 4.738 32.350 1.00 90.62 91 PHE A N 1
ATOM 703 C CA . PHE A 1 91 ? -20.994 5.263 33.674 1.00 90.62 91 PHE A CA 1
ATOM 704 C C . PHE A 1 91 ? -19.978 4.789 34.719 1.00 90.62 91 PHE A C 1
ATOM 706 O O . PHE A 1 91 ? -19.128 3.953 34.422 1.00 90.62 91 PHE A O 1
ATOM 713 N N . ASN A 1 92 ? -20.062 5.292 35.950 1.00 90.75 92 ASN A N 1
ATOM 714 C CA . ASN A 1 92 ? -19.374 4.645 37.062 1.00 90.75 92 ASN A CA 1
ATOM 715 C C . ASN A 1 92 ? -20.145 3.360 37.382 1.00 90.75 92 ASN A C 1
ATOM 717 O O . ASN A 1 92 ? -21.346 3.414 37.632 1.00 90.75 92 ASN A O 1
ATOM 721 N N . TRP A 1 93 ? -19.491 2.204 37.332 1.00 92.69 93 TRP A N 1
ATOM 722 C CA . TRP A 1 93 ? -20.154 0.924 37.563 1.00 92.69 93 TRP A CA 1
ATOM 723 C C . TRP A 1 93 ? -19.249 -0.044 38.308 1.00 92.69 93 TRP A C 1
ATOM 725 O O . TRP A 1 93 ? -18.024 0.027 38.209 1.00 92.69 93 TRP A O 1
ATOM 735 N N . PHE A 1 94 ? -19.871 -0.961 39.037 1.00 93.62 94 PHE A N 1
ATOM 736 C CA . PHE A 1 94 ? -19.204 -2.115 39.626 1.00 93.62 94 PHE A CA 1
ATOM 737 C C . PHE A 1 94 ? -20.202 -3.265 39.784 1.00 93.62 94 PHE A C 1
ATOM 739 O O . PHE A 1 94 ? -21.416 -3.064 39.719 1.00 93.62 94 PHE A O 1
ATOM 746 N N . ILE A 1 95 ? -19.681 -4.478 39.958 1.00 93.75 95 ILE A N 1
ATOM 747 C CA . ILE A 1 95 ? -20.480 -5.670 40.251 1.00 93.75 95 ILE A CA 1
ATOM 748 C C . ILE A 1 95 ? -20.244 -6.026 41.718 1.00 93.75 95 ILE A C 1
ATOM 750 O O . ILE A 1 95 ? -19.097 -6.078 42.163 1.00 93.75 95 ILE A O 1
ATOM 754 N N . THR A 1 96 ? -21.318 -6.218 42.479 1.00 94.62 96 THR A N 1
ATOM 755 C CA . THR A 1 96 ? -21.238 -6.639 43.885 1.00 94.62 96 THR A CA 1
ATOM 756 C C . THR A 1 96 ? -20.863 -8.121 43.999 1.00 94.62 96 THR A C 1
ATOM 758 O O . THR A 1 96 ? -20.939 -8.869 43.024 1.00 94.62 96 THR A O 1
ATOM 761 N N . SER A 1 97 ? -20.496 -8.579 45.200 1.00 95.19 97 SER A N 1
ATOM 762 C CA . SER A 1 97 ? -20.248 -10.006 45.480 1.00 95.19 97 SER A CA 1
ATOM 763 C C . SER A 1 97 ? -21.438 -10.900 45.127 1.00 95.19 97 SER A C 1
ATOM 765 O O . SER A 1 97 ? -21.250 -12.021 44.666 1.00 95.19 97 SER A O 1
ATOM 767 N N . ASP A 1 98 ? -22.650 -10.370 45.283 1.00 94.19 98 ASP A N 1
ATOM 768 C CA . ASP A 1 98 ? -23.904 -11.079 45.023 1.00 94.19 98 ASP A CA 1
ATOM 769 C C . ASP A 1 98 ? -24.346 -10.944 43.554 1.00 94.19 98 ASP A C 1
ATOM 771 O O . ASP A 1 98 ? -25.488 -11.229 43.200 1.00 94.19 98 ASP A O 1
ATOM 775 N N . ASN A 1 99 ? -23.428 -10.508 42.685 1.00 92.31 99 ASN A N 1
ATOM 776 C CA . ASN A 1 99 ? -23.597 -10.407 41.241 1.00 92.31 99 ASN A CA 1
ATOM 777 C C . ASN A 1 99 ? -24.677 -9.398 40.793 1.00 92.31 99 ASN A C 1
ATOM 779 O O . ASN A 1 99 ? -25.307 -9.576 39.747 1.00 92.31 99 ASN A O 1
ATOM 783 N N . TYR A 1 100 ? -24.860 -8.305 41.544 1.00 90.75 100 TYR A N 1
ATOM 784 C CA . TYR A 1 100 ? -25.683 -7.168 41.119 1.00 90.75 100 TYR A CA 1
ATOM 785 C C . TYR A 1 100 ? -24.835 -6.118 40.400 1.00 90.75 100 TYR A C 1
ATOM 787 O O . TYR A 1 100 ? -23.762 -5.739 40.871 1.00 90.75 100 TYR A O 1
ATOM 795 N N . LEU A 1 101 ? -25.338 -5.621 39.267 1.00 92.06 101 LEU A N 1
ATOM 796 C CA . LEU A 1 101 ? -24.746 -4.499 38.542 1.00 92.06 101 LEU A CA 1
ATOM 797 C C . LEU A 1 101 ? -25.210 -3.184 39.171 1.00 92.06 101 LEU A C 1
ATOM 799 O O . LEU A 1 101 ? -26.392 -2.851 39.107 1.00 92.06 101 LEU A O 1
ATOM 803 N N . VAL A 1 102 ? -24.271 -2.422 39.723 1.00 92.12 102 VAL A N 1
ATOM 804 C CA . VAL A 1 102 ? -24.528 -1.090 40.278 1.00 92.12 102 VAL A CA 1
ATOM 805 C C . VAL A 1 102 ? -24.027 -0.038 39.298 1.00 92.12 102 VAL A C 1
ATOM 807 O O . VAL A 1 102 ? -22.906 -0.138 38.798 1.00 92.12 102 VAL A O 1
ATOM 810 N N . LEU A 1 103 ? -24.861 0.969 39.025 1.00 93.12 103 LEU A N 1
ATOM 811 C CA . LEU A 1 103 ? -24.585 2.064 38.094 1.00 93.12 103 LEU A CA 1
ATOM 812 C C . LEU A 1 103 ? -24.722 3.414 38.801 1.00 93.12 103 LEU A C 1
ATOM 814 O O . LEU A 1 103 ? -25.686 3.638 39.525 1.00 93.12 103 LEU A O 1
ATOM 818 N N . GLY A 1 104 ? -23.794 4.328 38.532 1.00 92.00 104 GLY A N 1
ATOM 819 C CA . GLY A 1 104 ? -23.816 5.708 39.006 1.00 92.00 104 GLY A CA 1
ATOM 820 C C . GLY A 1 104 ? -23.333 6.679 37.929 1.00 92.00 104 GLY A C 1
ATOM 821 O O . GLY A 1 104 ? -22.367 6.417 37.209 1.00 92.00 104 GLY A O 1
ATOM 822 N N . GLY A 1 105 ? -24.012 7.811 37.789 1.00 91.81 105 GLY A N 1
ATOM 823 C CA . GLY A 1 105 ? -23.572 8.921 36.949 1.00 91.81 105 GLY A CA 1
ATOM 824 C C . GLY A 1 105 ? -22.461 9.741 37.609 1.00 91.81 105 GLY A C 1
ATOM 825 O O . GLY A 1 105 ? -22.245 9.681 38.818 1.00 91.81 105 GLY A O 1
ATOM 826 N N . ARG A 1 106 ? -21.733 10.514 36.798 1.00 90.25 106 ARG A N 1
ATOM 827 C CA . ARG A 1 106 ? -20.766 11.524 37.259 1.00 90.25 106 ARG A CA 1
ATOM 828 C C . ARG A 1 106 ? -21.435 12.837 37.662 1.00 90.25 106 ARG A C 1
ATOM 830 O O . ARG A 1 106 ? -20.843 13.598 38.417 1.00 90.25 106 ARG A O 1
ATOM 837 N N . ASP A 1 107 ? -22.633 13.104 37.153 1.00 92.81 107 ASP A N 1
ATOM 838 C CA . ASP A 1 107 ? -23.410 14.311 37.416 1.00 92.81 107 ASP A CA 1
ATOM 839 C C . ASP A 1 107 ? -24.910 13.992 37.578 1.00 92.81 107 ASP A C 1
ATOM 841 O O . ASP A 1 107 ? -25.384 12.883 37.302 1.00 92.81 107 ASP A O 1
ATOM 845 N N . ALA A 1 108 ? -25.672 14.982 38.054 1.00 89.19 108 ALA A N 1
ATOM 846 C CA . ALA A 1 108 ? -27.107 14.837 38.295 1.00 89.19 108 ALA A CA 1
ATOM 847 C C . ALA A 1 108 ? -27.897 14.557 37.001 1.00 89.19 108 ALA A C 1
ATOM 849 O O . ALA A 1 108 ? -28.847 13.776 37.009 1.00 89.19 108 ALA A O 1
ATOM 850 N N . GLN A 1 109 ? -27.474 15.136 35.873 1.00 90.38 109 GLN A N 1
ATOM 851 C CA . GLN A 1 109 ? -28.125 14.934 34.576 1.00 90.38 109 GLN A CA 1
ATOM 852 C C . GLN A 1 109 ? -27.966 13.490 34.077 1.00 90.38 109 GLN A C 1
ATOM 854 O O . GLN A 1 109 ? -28.913 12.894 33.557 1.00 90.38 109 GLN A O 1
ATOM 859 N N . GLN A 1 110 ? -26.789 12.892 34.268 1.00 90.75 110 GLN A N 1
ATOM 860 C CA . GLN A 1 110 ? -26.508 11.505 33.921 1.00 90.75 110 GLN A CA 1
ATOM 861 C C . GLN A 1 110 ? -27.261 10.529 34.835 1.00 90.75 110 GLN A C 1
ATOM 863 O O . GLN A 1 110 ? -27.732 9.501 34.342 1.00 90.75 110 GLN A O 1
ATOM 868 N N . ASN A 1 111 ? -27.434 10.858 36.121 1.00 90.25 111 ASN A N 1
ATOM 869 C CA . ASN A 1 111 ? -28.286 10.087 37.036 1.00 90.25 111 ASN A CA 1
ATOM 870 C C . ASN A 1 111 ? -29.750 10.085 36.583 1.00 90.25 111 ASN A C 1
ATOM 872 O O . ASN A 1 111 ? -30.356 9.021 36.471 1.00 90.25 111 ASN A O 1
ATOM 876 N N . GLU A 1 112 ? -30.310 11.246 36.240 1.00 90.56 112 GLU A N 1
ATOM 877 C CA . GLU A 1 112 ? -31.675 11.306 35.711 1.00 90.56 112 GLU A CA 1
ATOM 878 C C . GLU A 1 112 ? -31.839 10.489 34.424 1.00 90.56 112 GLU A C 1
ATOM 880 O O . GLU A 1 112 ? -32.840 9.791 34.254 1.00 90.56 112 GLU A O 1
ATOM 885 N N . LEU A 1 113 ? -30.858 10.550 33.518 1.00 90.50 113 LEU A N 1
ATOM 886 C CA . LEU A 1 113 ? -30.857 9.755 32.291 1.00 90.50 113 LEU A CA 1
ATOM 887 C C . LEU A 1 113 ? -30.824 8.248 32.586 1.00 90.50 113 LEU A C 1
ATOM 889 O O . LEU A 1 113 ? -31.503 7.480 31.901 1.00 90.50 113 LEU A O 1
ATOM 893 N N . LEU A 1 114 ? -30.033 7.823 33.577 1.00 90.31 114 LEU A N 1
ATOM 894 C CA . LEU A 1 114 ? -29.952 6.428 34.014 1.00 90.31 114 LEU A CA 1
ATOM 895 C C . LEU A 1 114 ? -31.316 5.929 34.489 1.00 90.31 114 LEU A C 1
ATOM 897 O O . LEU A 1 114 ? -31.812 4.924 33.976 1.00 90.31 114 LEU A O 1
ATOM 901 N N . VAL A 1 115 ? -31.942 6.682 35.393 1.00 89.06 115 VAL A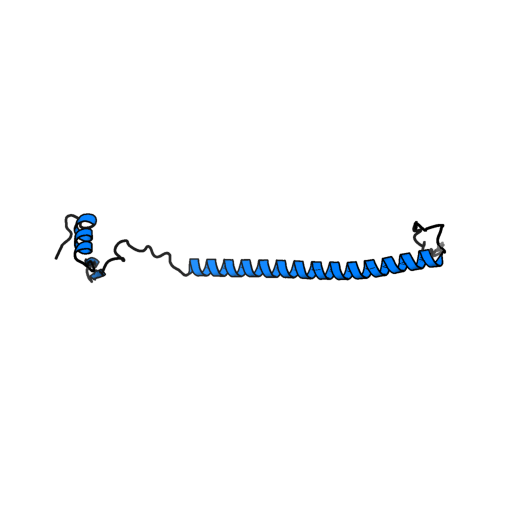 N 1
ATOM 902 C CA . VAL A 1 115 ? -33.247 6.349 35.974 1.00 89.06 115 VAL A CA 1
ATOM 903 C C . VAL A 1 115 ? -34.336 6.321 34.907 1.00 89.06 115 VAL A C 1
ATOM 905 O O . VAL A 1 115 ? -35.063 5.341 34.788 1.00 89.06 115 VAL A O 1
ATOM 908 N N . LYS A 1 116 ? -34.427 7.365 34.077 1.00 88.75 116 LYS A N 1
ATOM 909 C CA . LYS A 1 116 ? -35.502 7.497 33.081 1.00 88.75 116 LYS A CA 1
ATOM 910 C C . LYS A 1 116 ? -35.413 6.467 31.955 1.00 88.75 116 LYS A C 1
ATOM 912 O O . LYS A 1 116 ? -36.439 6.123 31.377 1.00 88.75 116 LYS A O 1
ATOM 917 N N . ARG A 1 117 ? -34.205 6.025 31.585 1.00 88.69 117 ARG A N 1
ATOM 918 C CA . ARG A 1 117 ? -33.992 5.221 30.368 1.00 88.69 117 ARG A CA 1
ATOM 919 C C . ARG A 1 117 ? -33.677 3.751 30.628 1.00 88.69 117 ARG A C 1
ATOM 921 O O . ARG A 1 117 ? -33.963 2.937 29.753 1.00 88.69 117 ARG A O 1
ATOM 928 N N . TYR A 1 118 ? -33.059 3.413 31.759 1.00 87.94 118 TYR A N 1
ATOM 929 C CA . TYR A 1 118 ? -32.525 2.065 31.988 1.00 87.94 118 TYR A CA 1
ATOM 930 C C . TYR A 1 118 ? -33.027 1.384 33.266 1.00 87.94 118 TYR A C 1
ATOM 932 O O . TYR A 1 118 ? -32.837 0.174 33.384 1.00 87.94 118 TYR A O 1
ATOM 940 N N . LEU A 1 119 ? -33.667 2.108 34.191 1.00 89.38 119 LEU A N 1
ATOM 941 C CA .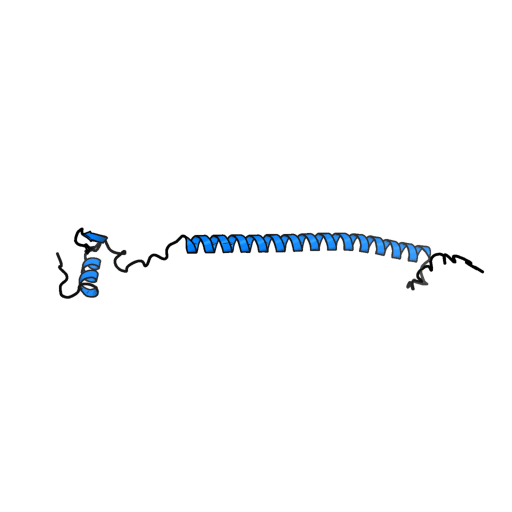 LEU A 1 119 ? -34.246 1.514 35.398 1.00 89.38 119 LEU A CA 1
ATOM 942 C C . LEU A 1 119 ? -35.509 0.721 35.045 1.00 89.38 119 LEU A C 1
ATOM 944 O O . LEU A 1 119 ? -36.396 1.226 34.353 1.00 89.38 119 LEU A O 1
ATOM 948 N N . ARG A 1 120 ? -35.595 -0.526 35.51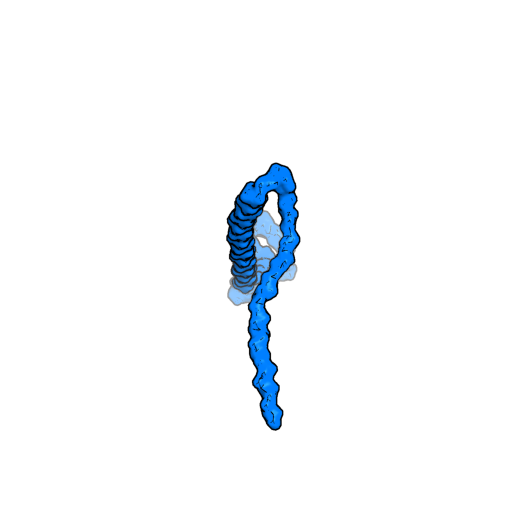1 1.00 88.12 120 ARG A N 1
ATOM 949 C CA . ARG A 1 120 ? -36.760 -1.393 35.308 1.00 88.12 120 ARG A CA 1
ATOM 950 C C . ARG A 1 120 ? -37.569 -1.535 36.600 1.00 88.12 120 ARG A C 1
ATOM 952 O O . ARG A 1 120 ? -37.033 -1.343 37.691 1.00 88.12 120 ARG A O 1
ATOM 959 N N . PRO A 1 121 ? -38.861 -1.896 36.508 1.00 84.56 121 PRO A N 1
ATOM 960 C CA . PRO A 1 121 ? -39.653 -2.235 37.686 1.00 84.56 121 PRO A CA 1
ATOM 961 C C . PRO A 1 121 ? -39.000 -3.397 38.450 1.00 84.56 121 PRO A C 1
ATOM 963 O O . PRO A 1 121 ? -38.836 -4.478 37.889 1.00 84.56 121 PRO A O 1
ATOM 966 N N . GLY A 1 122 ? -38.619 -3.164 39.709 1.00 84.56 122 GLY A N 1
ATOM 967 C CA . GLY A 1 122 ? -37.905 -4.133 40.557 1.00 84.56 122 GLY A CA 1
ATOM 968 C C . GLY A 1 122 ? -36.438 -3.788 40.829 1.00 84.56 122 GLY A C 1
ATOM 969 O O . GLY A 1 122 ? -35.837 -4.389 41.715 1.00 84.56 122 GLY A O 1
ATOM 970 N N . ASP A 1 123 ? -35.879 -2.800 40.128 1.00 88.31 123 ASP A N 1
ATOM 971 C CA . ASP A 1 123 ? -34.547 -2.278 40.422 1.00 88.31 123 ASP A CA 1
ATOM 972 C C . ASP A 1 123 ? -34.609 -1.281 41.599 1.00 88.31 123 ASP A C 1
ATOM 974 O O . ASP A 1 123 ? -35.550 -0.491 41.719 1.00 88.31 123 ASP A O 1
ATOM 978 N N . ALA A 1 124 ? -33.601 -1.307 42.476 1.00 85.25 124 ALA A N 1
ATOM 979 C CA . ALA A 1 124 ? -33.500 -0.395 43.614 1.00 85.25 124 ALA A CA 1
ATOM 980 C C . ALA A 1 124 ? -32.763 0.900 43.229 1.00 85.25 124 ALA A C 1
ATOM 982 O O . ALA A 1 124 ? -31.725 0.859 42.568 1.00 85.25 124 ALA A O 1
ATOM 983 N N . TYR A 1 125 ? -33.287 2.042 43.676 1.00 86.44 125 TYR A N 1
ATOM 984 C CA . TYR A 1 125 ? -32.677 3.366 43.530 1.00 86.44 125 TYR A CA 1
ATOM 985 C C . TYR A 1 125 ? -32.375 3.941 44.920 1.00 86.44 125 TYR A C 1
ATOM 987 O O . TYR A 1 125 ? -33.207 3.810 45.821 1.00 86.44 125 TYR A O 1
ATOM 995 N N . LEU A 1 126 ? -31.192 4.540 45.087 1.00 82.50 126 LEU A N 1
ATOM 996 C CA . LEU A 1 126 ? -30.665 5.079 46.347 1.00 82.50 126 LEU A CA 1
ATOM 997 C C . LEU A 1 126 ? -30.300 6.557 46.191 1.00 82.50 126 LEU A C 1
ATOM 999 O O . LEU A 1 126 ? -29.798 6.919 45.102 1.00 82.50 126 LEU A O 1
#

Foldseek 3Di:
DDDDDDDDPPPDPDDDDDDDADPVDDPVVRVVVVVVVVVVVVVVVVVVVVVVVVVVVVVVVVVVVVVVVVVVVVVVVVPPPPPPPDPQVVFDWDADPVGDIDGDHPDPVVVVVCCVPPDDVPDDDD